Protein AF-A0A1H4LAX6-F1 (afdb_monomer)

Nearest PDB structures (foldseek):
  6tyi-assembly1_D  TM=5.217E-01  e=2.414E-02  Escherichia coli K-12
  8odt-assembly1_E  TM=4.746E-01  e=1.005E-01  Escherichia coli K-12
  5sv0-assembly2_J  TM=5.323E-01  e=2.696E-01  Escherichia coli DH1
  8zgt-assembly1_B  TM=4.450E-01  e=1.252E+00  Rattus norvegicus
  8fih-assembly1_C  TM=5.446E-01  e=6.855E+00  synthetic construct

Radius of gyration: 22.43 Å; Cα contacts (8 Å, |Δi|>4): 101; chains: 1; bounding box: 45×25×80 Å

pLDDT: mean 77.3, std 16.9, range [36.03, 94.62]

Foldseek 3Di:
DPVVVVVVVVVVPPDPPPDDDDDDPDLQVLLPPVLSVVLVVLLVVLVVLLVVCVVPVDPVSLVVLLVSLVVLLVSLVVQLVVLVVVVVVVVVPDPDDDPVSVVSSNVSSNSSNVSSNVSSVSSVVSSVVSVVVVDPD

Sequence (137 aa):
MIQLKLEEAVAAGYEVVEMEGEPCTDIFCQGGYLFMVPLLIMLLLVVFLFIRGIKANTEKNSRLLKSVGLFSLVFGVLGFIIGMLGALEAISIADSISQQVLTGGLRIALIAPTFGLIILVIARLFDIVLLWMRGEK

Structure (mmCIF, N/CA/C/O backbone):
data_AF-A0A1H4LAX6-F1
#
_entry.id   AF-A0A1H4LAX6-F1
#
loop_
_atom_site.group_PDB
_atom_site.id
_atom_site.type_symbol
_atom_site.label_atom_id
_atom_site.label_alt_id
_atom_site.label_comp_id
_atom_site.label_asym_id
_atom_site.label_entity_id
_atom_site.label_seq_id
_atom_site.pdbx_PDB_ins_code
_atom_site.Cartn_x
_atom_site.Cartn_y
_atom_site.Cartn_z
_atom_site.occupancy
_atom_site.B_iso_or_equiv
_atom_site.auth_seq_id
_atom_site.auth_comp_id
_atom_site.auth_asym_id
_atom_site.auth_atom_id
_atom_site.pdbx_PDB_model_num
ATOM 1 N N . MET A 1 1 ? 1.523 4.075 -55.572 1.00 51.19 1 MET A N 1
ATOM 2 C CA . MET A 1 1 ? 2.227 5.015 -54.669 1.00 51.19 1 MET A CA 1
ATOM 3 C C . MET A 1 1 ? 1.700 4.995 -53.221 1.00 51.19 1 MET A C 1
ATOM 5 O O . MET A 1 1 ? 2.076 5.8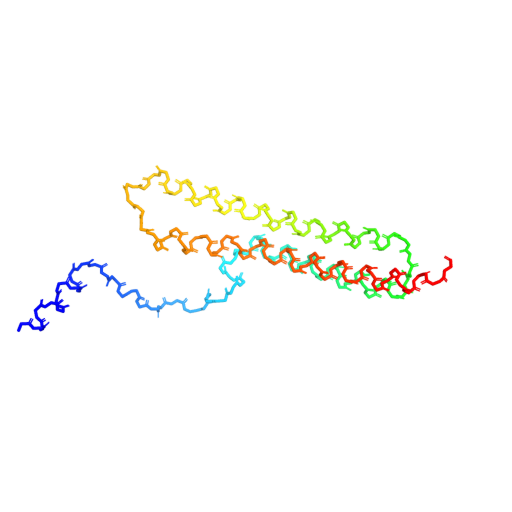59 -52.450 1.00 51.19 1 MET A O 1
ATOM 9 N N . ILE A 1 2 ? 0.858 4.026 -52.820 1.00 49.88 2 ILE A N 1
ATOM 10 C CA . ILE A 1 2 ? 0.411 3.869 -51.416 1.00 49.88 2 ILE A CA 1
ATOM 11 C C . ILE A 1 2 ? 0.926 2.542 -50.829 1.00 49.88 2 ILE A C 1
ATOM 13 O O . ILE A 1 2 ? 1.392 2.521 -49.701 1.00 49.88 2 ILE A O 1
ATOM 17 N N . GLN A 1 3 ? 0.991 1.477 -51.637 1.00 43.41 3 GLN A N 1
ATOM 18 C CA . GLN A 1 3 ? 1.516 0.172 -51.206 1.00 43.41 3 GLN A CA 1
ATOM 19 C C . GLN A 1 3 ? 3.028 0.149 -50.913 1.00 43.41 3 GLN A C 1
ATOM 21 O O . GLN A 1 3 ? 3.480 -0.669 -50.130 1.00 43.41 3 GLN A O 1
ATOM 26 N N . LEU A 1 4 ? 3.803 1.088 -51.470 1.00 50.59 4 LEU A N 1
ATOM 27 C CA . LEU A 1 4 ? 5.253 1.185 -51.232 1.00 50.59 4 LEU A CA 1
ATOM 28 C C . LEU A 1 4 ? 5.604 1.810 -49.869 1.00 50.59 4 LEU A C 1
ATOM 30 O O . LEU A 1 4 ? 6.678 1.558 -49.345 1.00 50.59 4 LEU A O 1
ATOM 34 N N . LYS A 1 5 ? 4.683 2.578 -49.266 1.00 56.69 5 LYS A N 1
ATOM 35 C CA . LYS A 1 5 ? 4.838 3.091 -47.893 1.00 56.69 5 LYS A CA 1
ATOM 36 C C . LYS A 1 5 ? 4.524 2.041 -46.825 1.00 56.69 5 LYS A C 1
ATOM 38 O O . LYS A 1 5 ? 4.841 2.259 -45.660 1.00 56.69 5 LYS A O 1
ATOM 43 N N . LEU A 1 6 ? 3.875 0.940 -47.211 1.00 52.91 6 LEU A N 1
ATOM 44 C CA . LEU A 1 6 ? 3.471 -0.118 -46.292 1.00 52.91 6 LEU A CA 1
ATOM 45 C C . LEU A 1 6 ? 4.642 -1.067 -45.978 1.00 52.91 6 LEU A C 1
ATOM 47 O O . LEU A 1 6 ? 4.761 -1.513 -44.845 1.00 52.91 6 LEU A O 1
ATOM 51 N N . GLU A 1 7 ? 5.548 -1.296 -46.937 1.00 56.16 7 GLU A N 1
ATOM 52 C CA . GLU A 1 7 ? 6.768 -2.103 -46.743 1.00 56.16 7 GLU A CA 1
ATOM 53 C C . GLU A 1 7 ? 7.839 -1.397 -45.887 1.00 56.16 7 GLU A C 1
ATOM 55 O O . GLU A 1 7 ? 8.490 -2.050 -45.074 1.00 56.16 7 GLU A O 1
ATOM 60 N N . GLU A 1 8 ? 7.983 -0.065 -45.968 1.00 57.06 8 GLU A N 1
ATOM 61 C CA . GLU A 1 8 ? 8.923 0.685 -45.107 1.00 57.06 8 GLU A CA 1
ATOM 62 C C . GLU A 1 8 ? 8.514 0.682 -43.624 1.00 57.06 8 GLU A C 1
ATOM 64 O O . GLU A 1 8 ? 9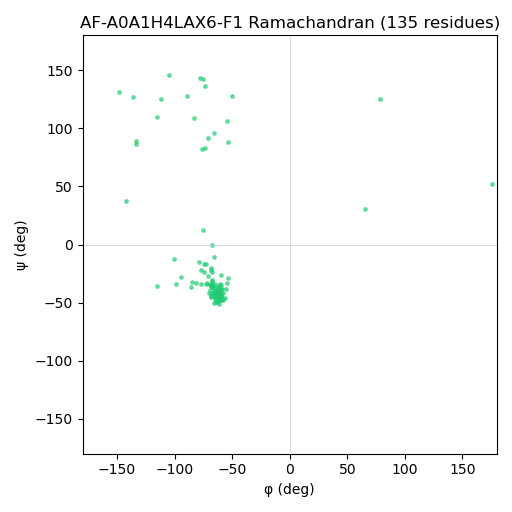.377 0.697 -42.748 1.00 57.06 8 GLU A O 1
ATOM 69 N N . ALA A 1 9 ? 7.212 0.616 -43.321 1.00 47.12 9 ALA A N 1
ATOM 70 C CA . ALA A 1 9 ? 6.730 0.519 -41.942 1.00 47.12 9 ALA A CA 1
ATOM 71 C C . ALA A 1 9 ? 7.033 -0.853 -41.310 1.00 47.12 9 ALA A C 1
ATOM 73 O O . ALA A 1 9 ? 7.204 -0.944 -40.096 1.00 47.12 9 ALA A O 1
ATOM 74 N N . VAL A 1 10 ? 7.136 -1.901 -42.134 1.00 52.78 10 VAL A N 1
ATOM 75 C CA . VAL A 1 10 ? 7.468 -3.267 -41.702 1.00 52.78 10 VAL A CA 1
ATOM 76 C C . VAL A 1 10 ? 8.988 -3.459 -41.597 1.00 52.78 10 VAL A C 1
ATOM 78 O O . VAL A 1 10 ? 9.458 -4.141 -40.692 1.00 52.78 10 VAL A O 1
ATOM 81 N N . ALA A 1 11 ? 9.779 -2.789 -42.444 1.00 50.12 11 ALA A N 1
ATOM 82 C CA . ALA A 1 11 ? 11.245 -2.804 -42.375 1.00 50.12 11 ALA A CA 1
ATOM 83 C C . ALA A 1 11 ? 11.830 -1.960 -41.221 1.00 50.12 11 ALA A C 1
ATOM 85 O O . ALA A 1 11 ? 12.982 -2.160 -40.840 1.00 50.12 11 ALA A O 1
ATOM 86 N N . ALA A 1 12 ? 11.045 -1.050 -40.632 1.00 49.19 12 ALA A N 1
ATOM 87 C CA . ALA A 1 12 ? 11.444 -0.210 -39.497 1.00 49.19 12 ALA A CA 1
ATOM 88 C C . ALA A 1 12 ? 11.481 -0.946 -38.140 1.00 49.19 12 ALA A C 1
ATOM 90 O O . ALA A 1 12 ? 11.563 -0.299 -37.097 1.00 49.19 12 ALA A O 1
ATOM 91 N N . GLY A 1 13 ? 11.413 -2.282 -38.134 1.00 42.91 13 GLY A N 1
ATOM 92 C CA . GLY A 1 13 ? 11.557 -3.068 -36.910 1.00 42.91 13 GLY A CA 1
ATOM 93 C C . GLY A 1 13 ? 10.434 -2.829 -35.902 1.00 42.91 13 GLY A C 1
ATOM 94 O O . GLY A 1 13 ? 10.664 -2.936 -34.699 1.00 42.91 13 GLY A O 1
ATOM 95 N N . TYR A 1 14 ? 9.217 -2.512 -36.363 1.00 42.44 14 TYR A N 1
ATOM 96 C CA . TYR A 1 14 ? 8.046 -2.712 -35.514 1.00 42.44 14 TYR A CA 1
ATOM 97 C C . TYR A 1 14 ? 7.784 -4.214 -35.453 1.00 42.44 14 TYR A C 1
ATOM 99 O O . TYR A 1 14 ? 6.998 -4.760 -36.227 1.00 42.44 14 TYR A O 1
ATOM 107 N N . GLU A 1 15 ? 8.512 -4.890 -34.564 1.00 37.34 15 GLU A N 1
ATOM 108 C CA . GLU A 1 15 ? 8.155 -6.229 -34.128 1.00 37.34 15 GLU A CA 1
ATOM 109 C C . GLU A 1 15 ? 6.713 -6.179 -33.620 1.00 37.34 15 GLU A C 1
ATOM 111 O O . GLU A 1 15 ? 6.399 -5.668 -32.543 1.00 37.34 15 GLU A O 1
ATOM 116 N N . VAL A 1 16 ? 5.826 -6.732 -34.443 1.00 37.25 16 VAL A N 1
ATOM 117 C CA . VAL A 1 16 ? 4.682 -7.497 -33.974 1.00 37.25 16 VAL A CA 1
ATOM 118 C C . VAL A 1 16 ? 5.224 -8.581 -33.050 1.00 37.25 16 VAL A C 1
ATOM 120 O O . VAL A 1 16 ? 5.552 -9.684 -33.476 1.00 37.25 16 VAL A O 1
ATOM 123 N N . VAL A 1 17 ? 5.361 -8.246 -31.769 1.00 39.00 17 VAL A N 1
ATOM 124 C CA . VAL A 1 17 ? 5.473 -9.264 -30.732 1.00 39.00 17 VAL A CA 1
ATOM 125 C C . VAL A 1 17 ? 4.090 -9.886 -30.633 1.00 39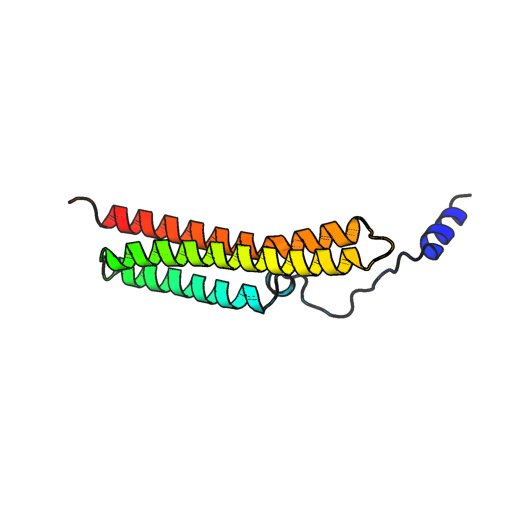.00 17 VAL A C 1
ATOM 127 O O . VAL A 1 17 ? 3.190 -9.371 -29.967 1.00 39.00 17 VAL A O 1
ATOM 130 N N . GLU A 1 18 ? 3.913 -10.952 -31.407 1.00 36.03 18 GLU A N 1
ATOM 131 C CA . GLU A 1 18 ? 2.845 -11.909 -31.208 1.00 36.03 18 GLU A CA 1
ATOM 132 C C . GLU A 1 18 ? 2.851 -12.341 -29.742 1.00 36.03 18 GLU A C 1
ATOM 134 O O . GLU A 1 18 ? 3.869 -12.701 -29.148 1.00 36.03 18 GLU A O 1
ATOM 139 N N . MET A 1 19 ? 1.664 -12.218 -29.167 1.00 45.91 19 MET A N 1
ATOM 140 C CA . MET A 1 19 ? 1.301 -12.663 -27.842 1.00 45.91 19 MET A CA 1
ATOM 141 C C . MET A 1 19 ? 1.374 -14.193 -27.822 1.00 45.91 19 MET A C 1
ATOM 143 O O . MET A 1 19 ? 0.421 -14.857 -28.215 1.00 45.91 19 MET A O 1
ATOM 147 N N . GLU A 1 20 ? 2.487 -14.763 -27.365 1.00 38.25 20 GLU A N 1
ATOM 148 C CA . GLU A 1 20 ? 2.513 -16.152 -26.900 1.00 38.25 20 GLU A CA 1
ATOM 149 C C . GLU A 1 20 ? 3.256 -16.264 -25.568 1.00 38.25 20 GLU A C 1
ATOM 151 O O . GLU A 1 20 ? 4.466 -16.466 -25.474 1.00 38.25 20 GLU A O 1
ATOM 156 N N . GLY A 1 21 ? 2.465 -16.105 -24.511 1.00 39.09 21 GLY A N 1
ATOM 157 C CA . GLY A 1 21 ? 2.830 -16.385 -23.131 1.00 39.09 21 GLY A CA 1
ATOM 158 C C . GLY A 1 21 ? 1.704 -15.972 -22.188 1.00 39.09 21 GLY A C 1
ATOM 159 O O . GLY A 1 21 ? 1.923 -15.167 -21.292 1.00 39.09 21 GLY A O 1
ATOM 160 N N . GLU A 1 22 ? 0.468 -16.416 -22.408 1.00 49.34 22 GLU A N 1
ATOM 161 C CA . GLU A 1 22 ? -0.655 -15.948 -21.578 1.00 49.34 22 GLU A CA 1
ATOM 162 C C . GLU A 1 22 ? -0.672 -16.660 -20.200 1.00 49.34 22 GLU A C 1
ATOM 164 O O . GLU A 1 22 ? -0.429 -17.871 -20.178 1.00 49.34 22 GLU A O 1
ATOM 169 N N . PRO A 1 23 ? -1.026 -16.014 -19.054 1.00 50.34 23 PRO A N 1
ATOM 170 C CA . PRO A 1 23 ? -1.571 -14.658 -18.890 1.00 50.34 23 PRO A CA 1
ATOM 171 C C . PRO A 1 23 ? -0.929 -13.850 -17.733 1.00 50.34 23 PRO A C 1
ATOM 173 O O . PRO A 1 23 ? -0.970 -14.255 -16.575 1.00 50.34 23 PRO A O 1
ATOM 176 N N . CYS A 1 24 ? -0.428 -12.640 -17.994 1.00 51.59 24 CYS A N 1
ATOM 177 C CA . CYS A 1 24 ? -0.206 -11.632 -16.941 1.00 51.59 24 CYS A CA 1
ATOM 178 C C . CYS A 1 24 ? -0.538 -10.209 -17.431 1.00 51.59 24 CYS A C 1
ATOM 180 O O . CYS A 1 24 ? 0.098 -9.219 -17.065 1.00 51.59 24 CYS A O 1
ATOM 182 N N . THR A 1 25 ? -1.589 -10.081 -18.244 1.00 45.88 25 THR A N 1
ATOM 183 C CA . THR A 1 25 ? -2.273 -8.798 -18.489 1.00 45.88 25 THR A CA 1
ATOM 184 C C . THR A 1 25 ? -2.964 -8.258 -17.232 1.00 45.88 25 THR A C 1
ATOM 186 O O . THR A 1 25 ? -3.386 -7.102 -17.207 1.00 45.88 25 THR A O 1
ATOM 189 N N . ASP A 1 26 ? -3.055 -9.069 -16.177 1.00 62.84 26 ASP A N 1
ATOM 190 C CA . ASP A 1 26 ? -3.597 -8.670 -14.890 1.00 62.84 26 ASP A CA 1
ATOM 191 C C . ASP A 1 26 ? -2.642 -7.764 -14.107 1.00 62.84 26 ASP A C 1
ATOM 193 O O . ASP A 1 26 ? -1.443 -8.021 -13.950 1.00 62.84 26 ASP A O 1
ATOM 197 N N . ILE A 1 27 ? -3.227 -6.715 -13.527 1.00 62.47 27 ILE A N 1
ATOM 198 C CA . ILE A 1 27 ? -2.548 -5.692 -12.719 1.00 62.47 27 ILE A CA 1
ATOM 199 C C . ILE A 1 27 ? -1.715 -6.302 -11.575 1.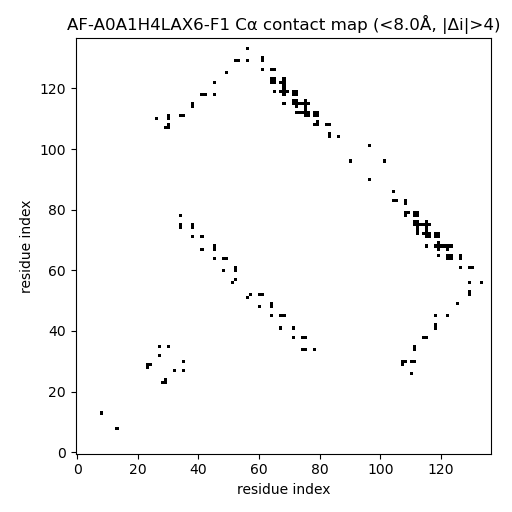00 62.47 27 ILE A C 1
ATOM 201 O O . ILE A 1 27 ? -0.692 -5.747 -11.177 1.00 62.47 27 ILE A O 1
ATOM 205 N N . PHE A 1 28 ? -2.133 -7.466 -11.070 1.00 63.75 28 PHE A N 1
ATOM 206 C CA . PHE A 1 28 ? -1.505 -8.171 -9.952 1.00 63.75 28 PHE A CA 1
ATOM 207 C C . PHE A 1 28 ? -0.161 -8.798 -10.308 1.00 63.75 28 PHE A C 1
ATOM 209 O O . PHE A 1 28 ? 0.733 -8.852 -9.467 1.00 63.75 28 PHE A O 1
ATOM 216 N N . CYS A 1 29 ? -0.008 -9.254 -11.546 1.00 68.94 29 CYS A N 1
ATOM 217 C CA . CYS A 1 29 ? 1.218 -9.893 -11.989 1.00 68.94 29 CYS A CA 1
ATOM 218 C C . CYS A 1 29 ? 2.237 -8.850 -12.471 1.00 68.94 29 CYS A C 1
ATOM 220 O O . CYS A 1 29 ? 3.421 -8.945 -12.152 1.00 68.94 29 CYS A O 1
ATOM 222 N N . GLN A 1 30 ? 1.759 -7.782 -13.124 1.00 69.12 30 GLN A N 1
ATOM 223 C CA . GLN A 1 30 ? 2.594 -6.642 -13.521 1.00 69.12 30 GLN A CA 1
ATOM 224 C C . GLN A 1 30 ? 3.176 -5.893 -12.317 1.00 69.12 30 GLN A C 1
ATOM 226 O O . GLN A 1 30 ? 4.346 -5.533 -12.335 1.00 69.12 30 GLN A O 1
ATOM 231 N N . GLY A 1 31 ? 2.400 -5.702 -11.243 1.00 68.19 31 GLY A N 1
ATOM 232 C CA . GLY A 1 31 ? 2.846 -4.990 -10.035 1.00 68.19 31 GLY A CA 1
ATOM 233 C C . GLY A 1 31 ? 3.935 -5.692 -9.207 1.00 68.19 31 GLY A C 1
ATOM 234 O O . GLY A 1 31 ? 4.361 -5.148 -8.188 1.00 68.19 31 GLY A O 1
ATOM 235 N N . GLY A 1 32 ? 4.383 -6.882 -9.618 1.00 79.12 32 GLY A N 1
ATOM 236 C CA . GLY A 1 32 ? 5.432 -7.649 -8.954 1.00 79.12 32 GLY A CA 1
ATOM 237 C C . GLY A 1 32 ? 4.942 -8.393 -7.708 1.00 79.12 32 GLY A C 1
ATOM 238 O O . GLY A 1 32 ? 4.440 -7.808 -6.745 1.00 79.12 32 GLY A O 1
ATOM 239 N N . TYR A 1 33 ? 5.165 -9.709 -7.688 1.00 79.44 33 TYR A N 1
ATOM 240 C CA . TYR A 1 33 ? 4.760 -10.598 -6.591 1.00 79.44 33 TYR A CA 1
ATOM 241 C C . TYR A 1 33 ? 5.305 -10.154 -5.221 1.00 79.44 33 TYR A C 1
ATOM 243 O O . TYR A 1 33 ? 4.594 -10.214 -4.218 1.00 79.44 33 TYR A O 1
ATOM 251 N N . LEU A 1 34 ? 6.546 -9.649 -5.184 1.00 81.12 34 LEU A N 1
ATOM 252 C CA . LEU A 1 34 ? 7.221 -9.237 -3.949 1.00 81.12 34 LEU A CA 1
ATOM 253 C C . LEU A 1 34 ? 6.497 -8.116 -3.193 1.00 81.12 34 LEU A C 1
ATOM 255 O O . LEU A 1 34 ? 6.519 -8.121 -1.965 1.00 81.12 34 LEU A O 1
ATOM 259 N N . PHE A 1 35 ? 5.848 -7.178 -3.891 1.00 84.31 35 PHE A N 1
ATOM 260 C CA . PHE A 1 35 ? 5.136 -6.064 -3.254 1.00 84.31 35 PHE A CA 1
ATOM 261 C C . PHE A 1 35 ? 3.631 -6.320 -3.148 1.00 84.31 35 PHE A C 1
ATOM 263 O O . PHE A 1 35 ? 3.014 -5.945 -2.150 1.00 84.31 35 PHE A O 1
ATOM 270 N N . MET A 1 36 ? 3.046 -7.014 -4.126 1.00 84.12 36 MET A N 1
ATOM 271 C CA . MET A 1 36 ? 1.620 -7.348 -4.139 1.00 84.12 36 MET A CA 1
ATOM 272 C C . MET A 1 36 ? 1.215 -8.292 -3.002 1.00 84.12 36 MET A C 1
ATOM 274 O O . MET A 1 36 ? 0.214 -8.047 -2.328 1.00 84.12 36 MET A O 1
ATOM 278 N N . VAL A 1 37 ? 1.993 -9.344 -2.734 1.00 87.88 37 VAL A N 1
ATOM 279 C CA . VAL A 1 37 ? 1.630 -10.349 -1.720 1.00 87.88 37 VAL A CA 1
ATOM 280 C C . VAL A 1 37 ? 1.598 -9.779 -0.299 1.00 87.88 37 VAL A C 1
ATOM 282 O O . VAL A 1 37 ? 0.591 -9.978 0.386 1.00 87.88 37 VAL A O 1
ATOM 285 N N . PRO A 1 38 ? 2.613 -9.026 0.170 1.00 88.19 38 PRO A N 1
ATOM 286 C CA . PRO A 1 38 ? 2.555 -8.413 1.494 1.00 88.19 38 PRO A CA 1
ATOM 287 C C . PRO A 1 38 ? 1.408 -7.410 1.638 1.00 88.19 38 PRO A C 1
ATOM 289 O O . PRO A 1 38 ? 0.786 -7.350 2.699 1.00 88.19 38 PRO A O 1
ATOM 292 N N . LEU A 1 39 ? 1.086 -6.648 0.584 1.00 87.56 39 LEU A N 1
ATOM 293 C CA . LEU A 1 39 ? -0.055 -5.729 0.606 1.00 87.56 39 LEU A CA 1
ATOM 294 C C . LEU A 1 39 ? -1.383 -6.485 0.732 1.00 87.56 39 LEU A C 1
ATOM 296 O O . LEU A 1 39 ? -2.258 -6.062 1.485 1.00 87.56 39 LEU A O 1
ATOM 300 N N . LEU A 1 40 ? -1.524 -7.630 0.066 1.00 88.38 40 LEU A N 1
ATOM 301 C CA . LEU A 1 40 ? -2.717 -8.471 0.160 1.00 88.38 40 LEU A CA 1
ATOM 302 C C . LEU A 1 40 ? -2.860 -9.107 1.555 1.00 88.38 40 LEU A C 1
ATOM 304 O O . LEU A 1 40 ? -3.960 -9.156 2.108 1.00 88.38 40 LEU A O 1
ATOM 308 N N . ILE A 1 41 ? -1.746 -9.496 2.182 1.00 90.19 41 ILE A N 1
ATOM 309 C CA . ILE A 1 41 ? -1.717 -9.932 3.588 1.00 90.19 41 ILE A CA 1
ATOM 310 C C . ILE A 1 41 ? -2.128 -8.785 4.524 1.00 90.19 41 ILE A C 1
ATOM 312 O O . ILE A 1 41 ? -2.934 -8.993 5.432 1.00 90.19 41 ILE A O 1
ATOM 316 N N . MET A 1 42 ? -1.627 -7.565 4.299 1.00 86.44 42 MET A N 1
ATOM 317 C CA . MET A 1 42 ? -2.026 -6.386 5.081 1.00 86.44 42 MET A CA 1
ATOM 318 C C . MET A 1 42 ? -3.509 -6.056 4.905 1.00 86.44 42 MET A C 1
ATOM 320 O O . MET A 1 42 ? -4.172 -5.722 5.886 1.00 86.44 42 MET A O 1
ATOM 324 N N . LEU A 1 43 ? -4.056 -6.211 3.698 1.00 88.06 43 LEU A N 1
ATOM 325 C CA . LEU A 1 43 ? -5.488 -6.061 3.442 1.00 88.06 43 LEU A CA 1
ATOM 326 C C . LEU A 1 43 ? -6.307 -7.080 4.251 1.00 88.06 43 LEU A C 1
ATOM 328 O O . LEU A 1 43 ? -7.257 -6.692 4.933 1.00 88.06 43 LEU A O 1
ATOM 332 N N . LEU A 1 44 ? -5.922 -8.361 4.245 1.00 89.81 44 LEU A N 1
ATOM 333 C CA . LEU A 1 44 ? -6.575 -9.379 5.079 1.00 89.81 44 LEU A CA 1
ATOM 334 C C . LEU A 1 44 ? -6.476 -9.043 6.571 1.00 89.81 44 LEU A C 1
ATOM 336 O O . LEU A 1 44 ? -7.448 -9.221 7.305 1.00 89.81 44 LEU A O 1
ATOM 340 N N . LEU A 1 45 ? -5.338 -8.507 7.018 1.00 89.69 45 LEU A N 1
ATOM 341 C CA . LEU A 1 45 ? -5.144 -8.074 8.400 1.00 89.69 45 LEU A CA 1
ATOM 342 C C . LEU A 1 45 ? -6.087 -6.919 8.760 1.00 89.69 45 LEU A C 1
ATOM 344 O O . LEU A 1 45 ? -6.710 -6.964 9.818 1.00 89.69 45 LEU A O 1
ATOM 348 N N . VAL A 1 46 ? -6.253 -5.927 7.880 1.00 87.12 46 VAL A N 1
ATOM 349 C CA . VAL A 1 46 ? -7.211 -4.816 8.042 1.00 87.12 46 VAL A CA 1
ATOM 350 C C . VAL A 1 46 ? -8.644 -5.340 8.164 1.00 87.12 46 VAL A C 1
ATOM 352 O O . VAL A 1 46 ? -9.361 -4.939 9.083 1.00 87.12 46 VAL A O 1
ATOM 355 N N . VAL A 1 47 ? -9.052 -6.276 7.303 1.00 88.50 47 VAL A N 1
ATOM 356 C CA . VAL A 1 47 ? -10.391 -6.894 7.349 1.00 88.50 47 VAL A CA 1
ATOM 357 C C . VAL A 1 47 ? -10.588 -7.704 8.633 1.00 88.50 47 VAL A C 1
ATOM 359 O O . VAL A 1 47 ? -11.607 -7.565 9.310 1.00 88.50 47 VAL A O 1
ATOM 362 N N . PHE A 1 48 ? -9.600 -8.508 9.027 1.00 89.06 48 PHE A N 1
ATOM 363 C CA . PHE A 1 48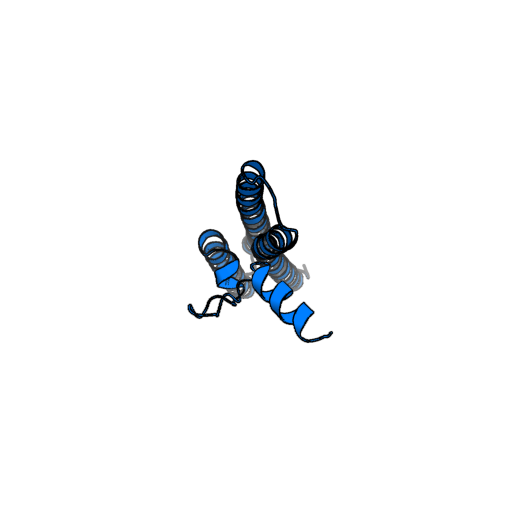 ? -9.638 -9.269 10.277 1.00 89.06 48 PHE A CA 1
ATOM 364 C C . PHE A 1 48 ? -9.759 -8.350 11.499 1.00 89.06 48 PHE A C 1
ATOM 366 O O . PHE A 1 48 ? -10.567 -8.593 12.403 1.00 89.06 48 PHE A O 1
ATOM 373 N N . LEU A 1 49 ? -8.983 -7.265 11.521 1.00 85.31 49 LEU A N 1
ATOM 374 C CA . LEU A 1 49 ? -8.998 -6.292 12.605 1.00 85.31 49 LEU A CA 1
ATOM 375 C C . LEU A 1 49 ? -10.319 -5.516 12.652 1.00 85.31 49 LEU A C 1
ATOM 377 O O . LEU A 1 49 ? -10.772 -5.183 13.745 1.00 85.31 49 LEU A O 1
ATOM 381 N N . PHE A 1 50 ? -10.965 -5.292 11.505 1.00 83.38 50 PHE A N 1
ATOM 382 C CA . PHE A 1 50 ? -12.302 -4.707 11.420 1.00 83.38 50 PHE A CA 1
ATOM 383 C C . PHE A 1 50 ? -13.372 -5.623 12.029 1.00 83.38 50 PHE A C 1
ATOM 385 O O . PHE A 1 50 ? -14.099 -5.192 12.924 1.00 83.38 50 PHE A O 1
ATOM 392 N N . ILE A 1 51 ? -13.410 -6.908 11.650 1.00 86.06 51 ILE A N 1
ATOM 393 C CA . ILE A 1 51 ? -14.346 -7.899 12.225 1.00 86.06 51 ILE A CA 1
ATOM 394 C C . ILE A 1 51 ? -14.162 -7.990 13.745 1.00 86.06 51 ILE A C 1
ATOM 396 O O . ILE A 1 51 ? -15.119 -7.929 14.522 1.00 86.06 51 ILE A O 1
ATOM 400 N N . ARG A 1 52 ? -12.906 -8.098 14.190 1.00 83.88 52 ARG A N 1
ATOM 401 C CA . ARG A 1 52 ? -12.563 -8.126 15.615 1.00 83.88 52 ARG A CA 1
ATOM 402 C C . ARG A 1 52 ? -12.901 -6.804 16.308 1.00 83.88 52 ARG A C 1
ATOM 404 O O . ARG A 1 52 ? -13.279 -6.819 17.475 1.00 83.88 52 ARG A O 1
ATOM 411 N N . GLY A 1 53 ? -12.779 -5.684 15.605 1.00 80.50 53 GLY A N 1
ATOM 412 C CA . GLY A 1 53 ? -13.111 -4.350 16.083 1.00 80.50 53 GLY A CA 1
ATOM 413 C C . GLY A 1 53 ? -14.599 -4.174 16.380 1.00 80.50 53 GLY A C 1
ATOM 414 O O . GLY A 1 53 ? -14.935 -3.609 17.418 1.00 80.50 53 GLY A O 1
ATOM 415 N N . ILE A 1 54 ? -15.477 -4.724 15.537 1.00 80.06 54 ILE A N 1
ATOM 416 C CA . ILE A 1 54 ? -16.930 -4.719 15.771 1.00 80.06 54 ILE A CA 1
ATOM 417 C C . ILE A 1 54 ? -17.281 -5.519 17.035 1.00 80.06 54 ILE A C 1
ATOM 419 O O . ILE A 1 54 ? -18.085 -5.069 17.846 1.00 80.06 54 ILE A O 1
ATOM 423 N N . LYS A 1 55 ? -16.658 -6.690 17.238 1.00 76.62 55 LYS A N 1
ATOM 424 C CA . LYS A 1 55 ? -16.934 -7.556 18.402 1.00 76.62 55 LYS A CA 1
ATOM 425 C C . LYS A 1 55 ? -16.286 -7.060 19.701 1.00 76.62 55 LYS A C 1
ATOM 427 O O . LYS A 1 55 ? -16.831 -7.266 20.780 1.00 76.62 55 LYS A O 1
ATOM 432 N N . ALA A 1 56 ? -15.110 -6.445 19.609 1.00 69.44 56 ALA A N 1
ATOM 433 C CA . ALA A 1 56 ? -14.336 -5.938 20.735 1.00 69.44 56 ALA A CA 1
ATOM 434 C C . ALA A 1 56 ? -13.853 -4.514 20.422 1.00 69.44 56 ALA A C 1
ATOM 436 O O . ALA A 1 56 ? -12.736 -4.307 19.927 1.00 69.44 56 ALA A O 1
ATOM 437 N N . ASN A 1 57 ? -14.705 -3.528 20.719 1.00 65.56 57 ASN A N 1
ATOM 438 C CA . ASN A 1 57 ? -14.435 -2.117 20.449 1.00 65.56 57 ASN A CA 1
ATOM 439 C C . ASN A 1 57 ? -13.444 -1.540 21.475 1.00 65.56 57 ASN A C 1
ATOM 441 O O . ASN A 1 57 ? -13.818 -0.932 22.475 1.00 65.56 57 ASN A O 1
ATOM 445 N N . THR A 1 58 ? -12.154 -1.778 21.240 1.00 73.44 58 THR A N 1
ATOM 446 C CA . THR A 1 58 ? -11.061 -1.249 22.066 1.00 73.44 58 THR A CA 1
ATOM 447 C C . THR A 1 58 ? -10.358 -0.099 21.347 1.00 73.44 58 THR A C 1
ATOM 449 O O . THR A 1 58 ? -10.164 -0.142 20.129 1.00 73.44 58 THR A O 1
ATOM 452 N N . GLU A 1 59 ? -9.888 0.907 22.093 1.00 75.00 59 GLU A N 1
ATOM 453 C CA . GLU A 1 59 ? -9.024 1.965 21.539 1.00 75.00 59 GLU A CA 1
ATOM 454 C C . GLU A 1 59 ? -7.788 1.415 20.834 1.00 75.00 59 GLU A C 1
ATOM 456 O O . GLU A 1 59 ? -7.335 1.964 19.828 1.00 75.00 59 GLU A O 1
ATOM 461 N N . LYS A 1 60 ? -7.273 0.293 21.337 1.00 77.12 60 LYS A N 1
ATOM 462 C CA . LYS A 1 60 ? -6.098 -0.370 20.792 1.00 77.12 60 LYS A CA 1
ATOM 463 C C . LYS A 1 60 ? -6.338 -0.833 19.351 1.00 77.12 60 LYS A C 1
ATOM 465 O O . LYS A 1 60 ? -5.494 -0.572 18.503 1.00 77.12 60 LYS A O 1
ATOM 470 N N . ASN A 1 61 ? -7.491 -1.435 19.047 1.00 78.56 61 ASN A N 1
ATOM 471 C CA . ASN A 1 61 ? -7.796 -1.925 17.694 1.00 78.56 61 ASN A CA 1
ATOM 472 C C . ASN A 1 61 ? -7.890 -0.778 16.666 1.00 78.56 61 ASN A C 1
ATOM 474 O O . ASN A 1 61 ? -7.326 -0.897 15.584 1.00 78.56 61 ASN A O 1
ATOM 478 N N . SER A 1 62 ? -8.518 0.349 17.024 1.00 81.25 62 SER A N 1
ATOM 479 C CA . SER A 1 62 ? -8.598 1.557 16.176 1.00 81.25 62 SER A CA 1
ATOM 480 C C . SER A 1 62 ? -7.210 2.153 15.894 1.00 81.25 62 SER A C 1
ATOM 482 O O . SER A 1 62 ? -6.858 2.422 14.744 1.00 81.25 62 SER A O 1
ATOM 484 N N . ARG A 1 63 ? -6.356 2.269 16.922 1.00 84.94 63 ARG A N 1
ATOM 485 C CA . ARG A 1 63 ? -4.967 2.727 16.738 1.00 84.94 63 ARG A CA 1
ATOM 486 C C . ARG A 1 63 ? -4.175 1.787 15.826 1.00 84.94 63 ARG A C 1
ATOM 488 O O . ARG A 1 63 ? -3.498 2.267 14.922 1.00 84.94 63 ARG A O 1
ATOM 495 N N . LEU A 1 64 ? -4.299 0.470 16.019 1.00 85.44 64 LEU A N 1
ATOM 496 C CA . LEU A 1 64 ? -3.641 -0.514 15.155 1.00 85.44 64 LEU A CA 1
ATOM 497 C C . LEU A 1 64 ? -4.124 -0.408 13.704 1.00 85.44 64 LEU A C 1
ATOM 499 O O . LEU A 1 64 ? -3.299 -0.476 12.802 1.00 85.44 64 LEU A O 1
ATOM 503 N N . LEU A 1 65 ? -5.419 -0.191 13.468 1.00 87.38 65 LEU A N 1
ATOM 504 C CA . LEU A 1 65 ? -5.972 -0.068 12.118 1.00 87.38 65 LEU A CA 1
ATOM 505 C C . LEU A 1 65 ? -5.379 1.131 11.363 1.00 87.38 65 LEU A C 1
ATOM 507 O O . LEU A 1 65 ? -4.962 0.994 10.212 1.00 87.38 65 LEU A O 1
ATOM 511 N N . LYS A 1 66 ? -5.251 2.284 12.037 1.00 87.00 66 LYS A N 1
ATOM 512 C CA . LYS A 1 66 ? -4.577 3.475 11.488 1.00 87.00 66 LYS A CA 1
ATOM 513 C C . LYS A 1 66 ? -3.114 3.203 11.155 1.00 87.00 66 LYS A C 1
ATOM 515 O O . LYS A 1 66 ? -2.654 3.602 10.085 1.00 87.00 66 LYS A O 1
ATOM 520 N N . SER A 1 67 ? -2.392 2.552 12.068 1.00 91.25 67 SER A N 1
ATOM 521 C CA . SER A 1 67 ? -0.974 2.231 11.889 1.00 91.25 67 SER A CA 1
ATOM 522 C C . SER A 1 67 ? -0.752 1.235 10.752 1.00 91.25 67 SER A C 1
ATOM 524 O O . SER A 1 67 ? 0.120 1.466 9.923 1.00 91.25 67 SER A O 1
ATOM 526 N N . VAL A 1 68 ? -1.561 0.176 10.665 1.00 90.19 68 VAL A N 1
ATOM 527 C CA . VAL A 1 68 ? -1.483 -0.835 9.596 1.00 90.19 68 VAL A CA 1
ATOM 528 C C . VAL A 1 68 ? -1.833 -0.226 8.239 1.00 90.19 68 VAL A C 1
ATOM 530 O O . VAL A 1 68 ? -1.117 -0.454 7.268 1.00 90.19 68 VAL A O 1
ATOM 533 N N . GLY A 1 69 ? -2.882 0.601 8.166 1.00 90.38 69 GLY A N 1
ATOM 534 C CA . GLY A 1 69 ? -3.233 1.306 6.932 1.00 90.38 69 GLY A CA 1
ATOM 535 C C . GLY A 1 69 ? -2.105 2.220 6.446 1.00 90.38 69 GLY A C 1
ATOM 536 O O . GLY A 1 69 ? -1.760 2.206 5.268 1.00 90.38 69 GLY A O 1
ATOM 537 N N . LEU A 1 70 ? -1.482 2.982 7.354 1.00 92.25 70 LEU A N 1
ATOM 538 C CA . LEU A 1 70 ? -0.345 3.841 7.003 1.00 92.25 70 LEU A CA 1
ATOM 539 C C . LEU A 1 70 ? 0.877 3.019 6.580 1.00 92.25 70 LEU A C 1
ATOM 541 O O . LEU A 1 70 ? 1.540 3.370 5.608 1.00 92.25 70 LEU A O 1
ATOM 545 N N . PHE A 1 71 ? 1.145 1.912 7.273 1.00 92.94 71 PHE A N 1
ATOM 546 C CA . PHE A 1 71 ? 2.224 0.996 6.922 1.00 92.94 71 PHE A CA 1
ATOM 547 C C . PHE A 1 71 ? 2.042 0.421 5.513 1.00 92.94 71 PHE A C 1
ATOM 549 O O . PHE A 1 71 ? 2.998 0.387 4.746 1.00 92.94 71 PHE A O 1
ATOM 556 N N . SER A 1 72 ? 0.816 0.043 5.136 1.00 92.06 72 SER A N 1
ATOM 557 C CA . SER A 1 72 ? 0.510 -0.447 3.788 1.00 92.06 72 SER A CA 1
ATOM 558 C C . SER A 1 72 ? 0.798 0.594 2.700 1.00 92.06 72 SER A C 1
ATOM 560 O O . SER A 1 72 ? 1.392 0.243 1.682 1.00 92.06 72 SER A O 1
ATOM 562 N N . LEU A 1 73 ? 0.456 1.869 2.921 1.00 94.19 73 LEU A N 1
ATOM 563 C CA . LEU A 1 73 ? 0.813 2.941 1.985 1.00 94.19 73 LEU A CA 1
ATOM 564 C C . LEU A 1 73 ? 2.333 3.103 1.875 1.00 94.19 73 LEU A C 1
ATOM 566 O O . LEU A 1 73 ? 2.860 3.135 0.766 1.00 94.19 73 LEU A O 1
ATOM 570 N N . VAL A 1 74 ? 3.036 3.193 3.008 1.00 94.62 74 VAL A N 1
ATOM 571 C CA . VAL A 1 74 ? 4.501 3.344 3.020 1.00 94.62 74 VAL A CA 1
ATOM 572 C C . VAL A 1 74 ? 5.158 2.174 2.292 1.00 94.62 74 VAL A C 1
ATOM 574 O O . VAL A 1 74 ? 6.049 2.389 1.478 1.00 94.62 74 VAL A O 1
ATOM 577 N N . PHE A 1 75 ? 4.673 0.951 2.502 1.00 91.94 75 PHE A N 1
ATOM 578 C CA . PHE A 1 75 ? 5.167 -0.232 1.806 1.00 91.94 75 PHE A CA 1
ATOM 579 C C . PHE A 1 75 ? 4.918 -0.181 0.289 1.00 91.94 75 PHE A C 1
ATOM 581 O O . PHE A 1 75 ? 5.810 -0.510 -0.491 1.00 91.94 75 PHE A O 1
ATOM 588 N N . GLY A 1 76 ? 3.752 0.302 -0.151 1.00 91.62 76 GLY A N 1
ATOM 589 C CA . GLY A 1 76 ? 3.471 0.531 -1.574 1.00 91.62 76 GLY A CA 1
ATOM 590 C C . GLY A 1 76 ? 4.383 1.593 -2.204 1.00 91.62 76 GLY A C 1
ATOM 591 O O . GLY A 1 76 ? 4.877 1.404 -3.315 1.00 91.62 76 GLY A O 1
ATOM 592 N N . VAL A 1 77 ? 4.671 2.680 -1.480 1.00 94.06 77 VAL A N 1
ATOM 593 C CA . VAL A 1 77 ? 5.615 3.727 -1.915 1.00 94.06 77 VAL A CA 1
ATOM 594 C C . VAL A 1 77 ? 7.052 3.199 -1.972 1.00 94.06 77 VAL A C 1
ATOM 596 O O . VAL A 1 77 ? 7.786 3.545 -2.893 1.00 94.06 77 VAL A O 1
ATOM 599 N N . LEU A 1 78 ? 7.455 2.321 -1.049 1.00 92.25 78 LEU A N 1
ATOM 600 C CA . LEU A 1 78 ? 8.755 1.647 -1.118 1.00 92.25 78 LEU A CA 1
ATOM 601 C C . LEU A 1 78 ? 8.878 0.792 -2.386 1.00 92.25 78 LEU A C 1
ATOM 603 O O . LEU A 1 78 ? 9.904 0.860 -3.060 1.00 92.25 78 LEU A O 1
ATOM 607 N N . GLY A 1 79 ? 7.827 0.049 -2.748 1.00 89.69 79 GLY A N 1
ATOM 608 C CA . GLY A 1 79 ? 7.787 -0.705 -4.004 1.00 89.69 79 GLY A CA 1
ATOM 609 C C . GLY A 1 79 ? 7.937 0.184 -5.238 1.00 89.69 79 GLY A C 1
ATOM 610 O O . GLY A 1 79 ? 8.714 -0.137 -6.135 1.00 89.69 79 GLY A O 1
ATOM 611 N N . PHE A 1 80 ? 7.276 1.345 -5.244 1.00 91.75 80 PHE A N 1
ATOM 612 C CA . PHE A 1 80 ? 7.450 2.350 -6.296 1.00 91.75 80 PHE A CA 1
ATOM 613 C C . PHE A 1 80 ? 8.891 2.857 -6.382 1.00 91.75 80 PHE A C 1
ATOM 615 O O . PHE A 1 80 ? 9.452 2.895 -7.471 1.00 91.75 80 PHE A O 1
ATOM 622 N N . ILE A 1 81 ? 9.506 3.217 -5.251 1.00 92.75 81 ILE A N 1
ATOM 623 C CA . ILE A 1 81 ? 10.886 3.719 -5.230 1.00 92.75 81 ILE A CA 1
ATOM 624 C C . ILE A 1 81 ? 11.846 2.652 -5.762 1.00 92.75 81 ILE A C 1
ATOM 626 O O . ILE A 1 81 ? 12.663 2.963 -6.620 1.00 92.75 81 ILE A O 1
ATOM 630 N N . ILE A 1 82 ? 11.725 1.396 -5.325 1.00 89.38 82 ILE A N 1
ATOM 631 C CA . ILE A 1 82 ? 12.590 0.302 -5.799 1.00 89.38 82 ILE A CA 1
ATOM 632 C C . ILE A 1 82 ? 12.385 0.049 -7.300 1.00 89.38 82 ILE A C 1
ATOM 634 O O . ILE A 1 82 ? 13.362 -0.056 -8.040 1.00 89.38 82 ILE A O 1
ATOM 638 N N . GLY A 1 83 ? 11.133 0.003 -7.767 1.00 86.88 83 GLY A N 1
ATOM 639 C CA . GLY A 1 83 ? 10.822 -0.174 -9.188 1.00 86.88 83 GLY A CA 1
ATOM 640 C C . GLY A 1 83 ? 11.351 0.970 -10.056 1.00 86.88 83 GLY A C 1
ATOM 641 O O . GLY A 1 83 ? 11.920 0.732 -11.119 1.00 86.88 83 GLY A O 1
ATOM 642 N N . MET A 1 84 ? 11.232 2.209 -9.577 1.00 88.69 84 MET A N 1
ATOM 643 C CA . MET A 1 84 ? 11.767 3.386 -10.260 1.00 88.69 84 MET A CA 1
ATOM 644 C C . MET A 1 84 ? 13.293 3.422 -10.250 1.00 88.69 84 MET A C 1
ATOM 646 O O . MET A 1 84 ? 13.876 3.781 -11.264 1.00 88.69 84 MET A O 1
ATOM 650 N N . LEU A 1 85 ? 13.954 3.033 -9.156 1.00 89.56 85 LEU A N 1
ATOM 651 C CA . LEU A 1 85 ? 15.415 2.940 -9.113 1.00 89.56 85 LEU A CA 1
ATOM 652 C C . LEU A 1 85 ? 15.933 1.947 -10.159 1.00 89.56 85 LEU A C 1
ATOM 654 O O . LEU A 1 85 ? 16.817 2.305 -10.931 1.00 89.56 85 LEU A O 1
ATOM 658 N N . GLY A 1 86 ? 15.328 0.758 -10.254 1.00 85.62 86 GLY A N 1
ATOM 659 C CA . GLY A 1 86 ? 15.691 -0.227 -11.278 1.00 85.62 86 GLY A CA 1
ATOM 660 C C . GLY A 1 86 ? 15.427 0.265 -12.705 1.00 85.62 86 GLY A C 1
ATOM 661 O O . GLY A 1 86 ? 16.252 0.068 -13.594 1.00 85.62 86 GLY A O 1
ATOM 662 N N . ALA A 1 87 ? 14.309 0.964 -12.930 1.00 85.69 87 ALA A N 1
ATOM 663 C CA . ALA A 1 87 ? 14.010 1.558 -14.233 1.00 85.69 87 ALA A CA 1
ATOM 664 C C . ALA A 1 87 ? 15.010 2.664 -14.616 1.00 85.69 87 ALA A C 1
ATOM 666 O O . ALA A 1 87 ? 15.456 2.725 -15.759 1.00 85.69 87 ALA A O 1
ATOM 667 N N . LEU A 1 88 ? 15.386 3.526 -13.669 1.00 87.69 88 LEU A N 1
ATOM 668 C CA . LEU A 1 88 ? 16.363 4.594 -13.889 1.00 87.69 88 LEU A CA 1
ATOM 669 C C . LEU A 1 88 ? 17.773 4.044 -14.127 1.00 87.69 88 LEU A C 1
ATOM 671 O O . LEU A 1 88 ? 18.496 4.582 -14.963 1.00 87.69 88 LEU A O 1
ATOM 675 N N . GLU A 1 89 ? 18.154 2.965 -13.444 1.00 87.62 89 GLU A N 1
ATOM 676 C CA . GLU A 1 89 ? 19.428 2.279 -13.673 1.00 87.62 89 GLU A CA 1
ATOM 677 C C . GLU A 1 89 ? 19.492 1.700 -15.091 1.00 87.62 89 GLU A C 1
ATOM 679 O O . GLU A 1 89 ? 20.451 1.972 -15.815 1.00 87.62 89 GLU A O 1
ATOM 684 N N . ALA A 1 90 ? 18.431 1.018 -15.536 1.00 84.56 90 ALA A N 1
ATOM 685 C CA . ALA A 1 90 ? 18.313 0.515 -16.906 1.00 84.56 90 ALA A CA 1
ATOM 686 C C . ALA A 1 90 ? 18.398 1.638 -17.956 1.00 84.56 90 ALA A C 1
ATOM 688 O O . ALA A 1 90 ? 19.026 1.470 -18.999 1.00 84.56 90 ALA A O 1
ATOM 689 N N . ILE A 1 91 ? 17.808 2.801 -17.662 1.00 86.62 91 ILE A N 1
ATOM 690 C CA . ILE A 1 91 ? 17.878 3.989 -18.522 1.00 86.62 91 ILE A CA 1
ATOM 691 C C . ILE A 1 91 ? 19.290 4.588 -18.556 1.00 86.62 91 ILE A C 1
ATOM 693 O O . ILE A 1 91 ? 19.709 5.078 -19.597 1.00 86.62 91 ILE A O 1
ATOM 697 N N . SER A 1 92 ? 20.043 4.542 -17.455 1.00 84.31 92 SER A N 1
ATOM 698 C CA . SER A 1 92 ? 21.384 5.141 -17.390 1.00 84.31 92 SER A CA 1
ATOM 699 C C . SER A 1 92 ? 22.429 4.447 -18.271 1.00 84.31 92 SER A C 1
ATOM 701 O O . SER A 1 92 ? 23.419 5.071 -18.645 1.00 84.31 92 SER A O 1
ATOM 703 N N . ILE A 1 93 ? 22.208 3.173 -18.605 1.00 89.06 93 ILE A N 1
ATOM 704 C CA . ILE A 1 93 ? 23.125 2.342 -19.404 1.00 89.06 93 ILE A CA 1
ATOM 705 C C . ILE A 1 93 ? 22.648 2.255 -20.867 1.00 89.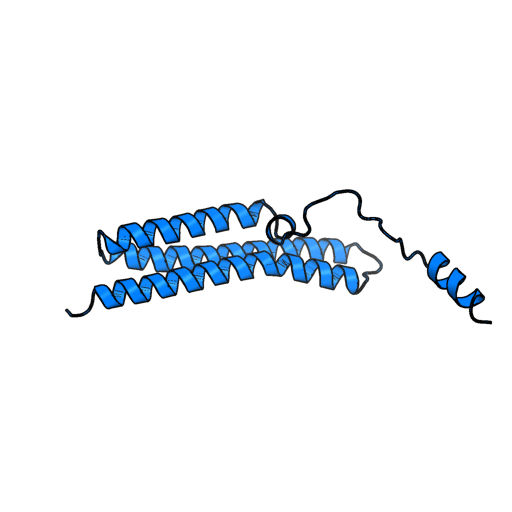06 93 ILE A C 1
ATOM 707 O O . ILE A 1 93 ? 23.387 1.815 -21.745 1.00 89.06 93 ILE A O 1
ATOM 711 N N . ALA A 1 94 ? 21.414 2.677 -21.151 1.00 84.19 94 ALA A N 1
ATOM 712 C CA . ALA A 1 94 ? 20.819 2.588 -22.474 1.00 84.19 94 ALA A CA 1
ATOM 713 C C . ALA A 1 94 ? 21.114 3.841 -23.320 1.00 84.19 94 ALA A C 1
ATOM 715 O O . ALA A 1 94 ? 20.845 4.969 -22.918 1.00 84.19 94 ALA A O 1
ATOM 716 N N . ASP A 1 95 ? 21.633 3.617 -24.528 1.00 76.25 95 ASP A N 1
ATOM 717 C CA . ASP A 1 95 ? 22.099 4.668 -25.450 1.00 76.25 95 ASP A CA 1
ATOM 718 C C . ASP A 1 95 ? 20.935 5.425 -26.129 1.00 76.25 95 ASP A C 1
ATOM 720 O O . ASP A 1 95 ? 21.055 6.577 -26.543 1.00 76.25 95 ASP A O 1
ATOM 724 N N . SER A 1 96 ? 19.761 4.790 -26.218 1.00 80.75 96 SER A N 1
ATOM 725 C CA . SER A 1 96 ? 18.515 5.425 -26.656 1.00 80.75 96 SER A CA 1
ATOM 726 C C . SER A 1 96 ? 17.310 4.791 -25.961 1.00 80.75 96 SER A C 1
ATOM 728 O O . SER A 1 96 ? 17.176 3.569 -25.906 1.00 80.75 96 SER A O 1
ATOM 730 N N . ILE A 1 97 ? 16.424 5.625 -25.410 1.00 78.00 97 ILE A N 1
ATOM 731 C CA . ILE A 1 97 ? 15.209 5.184 -24.715 1.00 78.00 97 ILE A CA 1
ATOM 732 C C . ILE A 1 97 ? 14.000 5.591 -25.550 1.00 78.00 97 ILE A C 1
ATOM 7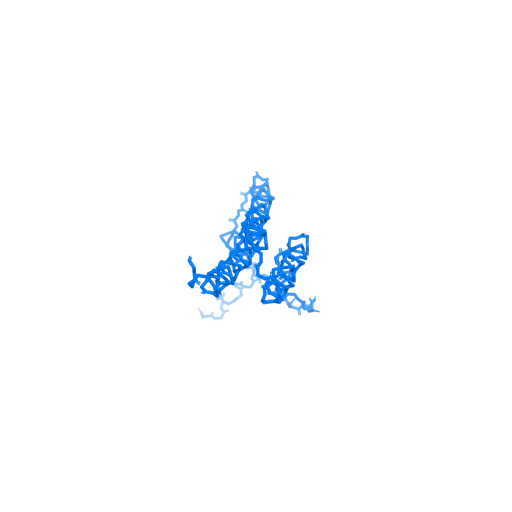34 O O . ILE A 1 97 ? 13.821 6.775 -25.844 1.00 78.00 97 ILE A O 1
ATOM 738 N N . SER A 1 98 ? 13.132 4.641 -25.894 1.00 81.50 98 SER A N 1
ATOM 739 C CA . SER A 1 98 ? 11.835 4.992 -26.470 1.00 81.50 98 SER A CA 1
ATOM 740 C C . SER A 1 98 ? 10.890 5.507 -25.377 1.00 81.50 98 SER A C 1
ATOM 742 O O . SER A 1 98 ? 10.859 5.003 -24.249 1.00 81.50 98 SER A O 1
ATOM 744 N N . GLN A 1 99 ? 10.076 6.512 -25.708 1.00 81.75 99 GLN A N 1
ATOM 745 C CA . GLN A 1 99 ? 9.076 7.070 -24.789 1.00 81.75 99 GLN A CA 1
ATOM 746 C C . GLN A 1 99 ? 8.056 6.001 -24.342 1.00 81.75 99 GLN A C 1
ATOM 748 O O . GLN A 1 99 ? 7.492 6.070 -23.246 1.00 81.75 99 GLN A O 1
ATOM 753 N N . GLN A 1 100 ? 7.853 4.977 -25.169 1.00 83.50 100 GLN A N 1
ATOM 754 C CA . GLN A 1 100 ? 7.002 3.821 -24.915 1.00 83.50 100 GLN A CA 1
ATOM 755 C C . GLN A 1 100 ? 7.519 2.972 -23.741 1.00 83.50 100 GLN A C 1
ATOM 757 O O . GLN A 1 100 ? 6.724 2.562 -22.897 1.00 83.50 100 GLN A O 1
ATOM 762 N N . VAL A 1 101 ? 8.835 2.761 -23.624 1.00 83.00 101 VAL A N 1
ATOM 763 C CA . VAL A 1 101 ? 9.420 1.969 -22.524 1.00 83.00 101 VAL A CA 1
ATOM 764 C C . VAL A 1 101 ? 9.274 2.699 -21.189 1.00 83.00 101 VAL A C 1
ATOM 766 O O . VAL A 1 101 ? 8.836 2.109 -20.201 1.00 83.00 101 VAL A O 1
ATOM 769 N N . LEU A 1 102 ? 9.553 4.006 -21.165 1.00 84.25 102 LEU A N 1
ATOM 770 C CA . LEU A 1 102 ? 9.415 4.819 -19.954 1.00 84.25 102 LEU A CA 1
ATOM 771 C C . LEU A 1 102 ? 7.959 4.884 -19.464 1.00 84.25 102 LEU A C 1
ATOM 773 O O . LEU A 1 102 ? 7.687 4.732 -18.273 1.00 84.25 102 LEU A O 1
ATOM 777 N N . THR A 1 103 ? 7.011 5.093 -20.381 1.00 84.00 103 THR A N 1
ATOM 778 C CA . THR A 1 103 ? 5.579 5.168 -20.041 1.00 84.00 103 THR A CA 1
ATOM 779 C C . THR A 1 103 ? 5.016 3.820 -19.585 1.00 84.00 103 THR A C 1
ATOM 781 O O . THR A 1 103 ? 4.208 3.787 -18.653 1.00 84.00 103 THR A O 1
ATOM 784 N N . GLY A 1 104 ? 5.486 2.708 -20.160 1.00 83.69 104 GLY A N 1
ATOM 785 C CA . GLY A 1 104 ? 5.168 1.355 -19.697 1.00 83.69 104 GLY A CA 1
ATOM 786 C C . GLY A 1 104 ? 5.691 1.071 -18.286 1.00 83.69 104 GLY A C 1
ATOM 787 O O . GLY A 1 104 ? 4.924 0.652 -17.417 1.00 83.69 104 GLY A O 1
ATOM 788 N N . GLY A 1 105 ? 6.967 1.370 -18.021 1.00 82.25 105 GLY A N 1
ATOM 789 C CA . GLY A 1 105 ? 7.583 1.167 -16.705 1.00 82.25 105 GLY A CA 1
ATOM 790 C C . GLY A 1 105 ? 6.937 2.010 -15.603 1.00 82.25 105 GLY A C 1
ATOM 791 O O . GLY A 1 105 ? 6.650 1.503 -14.517 1.00 82.25 105 GLY A O 1
ATOM 792 N N . LEU A 1 106 ? 6.614 3.274 -15.898 1.00 86.88 106 LEU A N 1
ATOM 793 C CA . LEU A 1 106 ? 5.942 4.162 -14.947 1.00 86.88 106 LEU A CA 1
ATOM 794 C C . LEU A 1 106 ? 4.533 3.669 -14.592 1.00 86.88 106 LEU A C 1
ATOM 796 O O . LEU A 1 106 ? 4.152 3.695 -13.420 1.00 86.88 106 LEU A O 1
ATOM 800 N N . ARG A 1 107 ? 3.766 3.191 -15.584 1.00 85.62 107 ARG A N 1
ATOM 801 C CA . ARG A 1 107 ? 2.440 2.599 -15.346 1.00 85.62 107 ARG A CA 1
ATOM 802 C C . ARG A 1 107 ? 2.538 1.450 -14.350 1.00 85.62 107 ARG A C 1
ATOM 804 O O . ARG A 1 107 ? 1.728 1.389 -13.431 1.00 85.62 107 ARG A O 1
ATOM 811 N N . ILE A 1 108 ? 3.517 0.568 -14.528 1.00 86.50 108 ILE A N 1
ATOM 812 C CA . ILE A 1 108 ? 3.700 -0.614 -13.684 1.00 86.50 108 ILE A CA 1
ATOM 813 C C . ILE A 1 108 ? 4.137 -0.218 -12.270 1.00 86.50 108 ILE A C 1
ATOM 815 O O . ILE A 1 108 ? 3.555 -0.689 -11.292 1.00 86.50 108 ILE A O 1
ATOM 819 N N . ALA A 1 109 ? 5.098 0.702 -12.145 1.00 87.50 109 ALA A N 1
ATOM 820 C CA . ALA A 1 109 ? 5.595 1.163 -10.851 1.00 87.50 109 ALA A CA 1
ATOM 821 C C . ALA A 1 109 ? 4.488 1.795 -9.988 1.00 87.50 109 ALA A C 1
ATOM 823 O O . ALA A 1 109 ? 4.484 1.628 -8.768 1.00 87.50 109 ALA A O 1
ATOM 824 N N . LEU A 1 110 ? 3.527 2.491 -10.608 1.00 90.19 110 LEU A N 1
ATOM 825 C CA . LEU A 1 110 ? 2.414 3.144 -9.910 1.00 90.19 110 LEU A CA 1
ATOM 826 C C . LEU A 1 110 ? 1.350 2.174 -9.376 1.00 90.19 110 LEU A C 1
ATOM 828 O O . LEU A 1 110 ? 0.592 2.546 -8.482 1.00 90.19 110 LEU A O 1
ATOM 832 N N . ILE A 1 111 ? 1.310 0.924 -9.841 1.00 89.25 111 ILE A N 1
ATOM 833 C CA . ILE A 1 111 ? 0.321 -0.061 -9.378 1.00 89.25 111 ILE A CA 1
ATOM 834 C C . ILE A 1 111 ? 0.484 -0.345 -7.871 1.00 89.25 111 ILE A C 1
ATOM 836 O O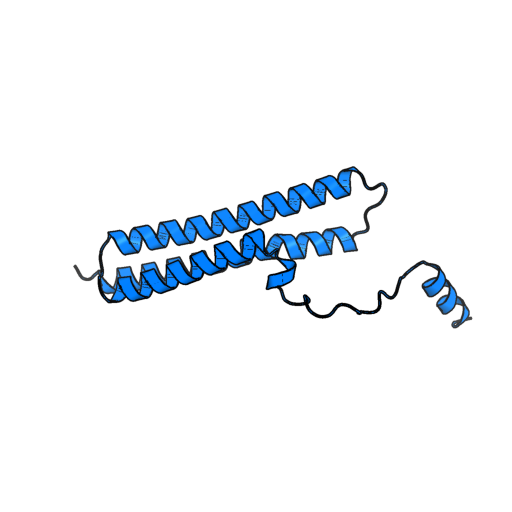 . ILE A 1 111 ? -0.504 -0.362 -7.131 1.00 89.25 111 ILE A O 1
ATOM 840 N N . ALA A 1 112 ? 1.720 -0.528 -7.395 1.00 90.38 112 ALA A N 1
ATOM 841 C CA . ALA A 1 112 ? 2.018 -0.827 -5.991 1.00 90.38 112 ALA A CA 1
ATOM 842 C C . ALA A 1 112 ? 1.565 0.275 -4.998 1.00 90.38 112 ALA A C 1
ATOM 844 O O . ALA A 1 112 ? 0.844 -0.045 -4.044 1.00 90.38 112 ALA A O 1
ATOM 845 N N . PRO A 1 113 ? 1.910 1.568 -5.183 1.00 93.12 113 PRO A N 1
ATOM 846 C CA . PRO A 1 113 ? 1.454 2.636 -4.298 1.00 93.12 113 PRO A CA 1
ATOM 847 C C . PRO A 1 113 ? -0.051 2.879 -4.415 1.00 93.12 113 PRO A C 1
ATOM 849 O O . PRO A 1 113 ? -0.681 3.156 -3.396 1.00 93.12 113 PRO A O 1
ATOM 852 N N . THR A 1 114 ? -0.658 2.719 -5.599 1.00 92.06 114 THR A N 1
ATOM 853 C CA . THR A 1 114 ? -2.120 2.803 -5.745 1.00 92.06 114 THR A CA 1
ATOM 854 C C . THR A 1 114 ? -2.820 1.748 -4.895 1.00 92.06 114 THR A C 1
ATOM 856 O O . THR A 1 114 ? -3.770 2.071 -4.182 1.00 92.06 114 THR A O 1
ATOM 859 N N . PHE A 1 115 ? -2.332 0.507 -4.891 1.00 91.00 115 PHE A N 1
ATOM 860 C CA . PHE A 1 115 ? -2.917 -0.551 -4.068 1.00 91.00 115 PHE A CA 1
ATOM 861 C C . PHE A 1 115 ? -2.742 -0.281 -2.562 1.00 91.00 115 PHE A C 1
ATOM 863 O O . PHE A 1 115 ? -3.702 -0.394 -1.797 1.00 91.00 115 PHE A O 1
ATOM 870 N N . GLY A 1 116 ? -1.561 0.178 -2.133 1.00 91.50 116 GLY A N 1
ATOM 871 C CA . GLY A 1 116 ? -1.328 0.607 -0.746 1.00 91.50 116 GLY A CA 1
ATOM 872 C C . GLY A 1 116 ? -2.212 1.787 -0.314 1.00 91.50 116 GLY A C 1
ATOM 873 O O . GLY A 1 116 ? -2.693 1.828 0.820 1.00 91.50 116 GLY A O 1
ATOM 874 N N . LEU A 1 117 ? -2.492 2.722 -1.226 1.00 94.31 117 LEU A N 1
ATOM 875 C CA . LEU A 1 117 ? -3.401 3.843 -0.986 1.00 94.31 117 LEU A CA 1
ATOM 876 C C . LEU A 1 117 ? -4.850 3.373 -0.812 1.00 94.31 117 LEU A C 1
ATOM 878 O O . LEU A 1 117 ? -5.532 3.833 0.103 1.00 94.31 117 LEU A O 1
ATOM 882 N N . ILE A 1 118 ? -5.311 2.428 -1.636 1.00 92.56 118 ILE A N 1
ATOM 883 C CA . ILE A 1 118 ? -6.648 1.828 -1.503 1.00 92.56 118 ILE A CA 1
ATOM 884 C C . ILE A 1 118 ? -6.797 1.174 -0.123 1.00 92.56 118 ILE A C 1
ATOM 886 O O . ILE A 1 118 ? -7.775 1.441 0.578 1.00 92.56 118 ILE A O 1
ATOM 890 N N . ILE A 1 119 ? -5.808 0.385 0.310 1.00 91.50 119 ILE A N 1
ATOM 891 C CA . ILE A 1 119 ? -5.816 -0.252 1.637 1.00 91.50 119 ILE A CA 1
ATOM 892 C C . ILE A 1 119 ? -5.865 0.800 2.749 1.00 91.50 119 ILE A C 1
ATOM 894 O O . ILE A 1 119 ? -6.643 0.658 3.696 1.00 91.50 119 ILE A O 1
ATOM 898 N N . LEU A 1 120 ? -5.082 1.878 2.635 1.00 94.38 120 LEU A N 1
ATOM 899 C CA . LEU A 1 120 ? -5.110 2.983 3.592 1.00 94.38 120 LEU A CA 1
ATOM 900 C C . LEU A 1 120 ? -6.498 3.629 3.672 1.00 94.38 120 LEU A C 1
ATOM 902 O O . LEU A 1 120 ? -6.989 3.860 4.778 1.00 94.38 120 LEU A O 1
ATOM 906 N N . VAL A 1 121 ? -7.135 3.919 2.536 1.00 92.88 121 VAL A N 1
ATOM 907 C CA . VAL A 1 121 ? -8.476 4.525 2.502 1.00 92.88 121 VAL A CA 1
ATOM 908 C C . VAL A 1 121 ? -9.496 3.606 3.173 1.00 92.88 121 VAL A C 1
ATOM 910 O O . VAL A 1 121 ? -10.251 4.065 4.030 1.00 92.88 121 VAL A O 1
ATOM 913 N N . ILE A 1 122 ? -9.470 2.305 2.870 1.00 90.19 122 ILE A N 1
ATOM 914 C CA . ILE A 1 122 ? -10.344 1.308 3.508 1.00 90.19 122 ILE A CA 1
ATOM 915 C C . ILE A 1 122 ? -10.109 1.267 5.025 1.00 90.19 122 ILE A C 1
ATOM 917 O O . ILE A 1 122 ? -11.059 1.352 5.803 1.00 90.19 122 ILE A O 1
ATOM 921 N N . ALA A 1 123 ? -8.850 1.209 5.464 1.00 89.94 123 ALA A N 1
ATOM 922 C CA . ALA A 1 123 ? -8.502 1.201 6.883 1.00 89.94 123 ALA A CA 1
ATOM 923 C C . ALA A 1 123 ? -8.984 2.470 7.609 1.00 89.94 123 ALA A C 1
ATOM 925 O O . ALA A 1 123 ? -9.438 2.396 8.752 1.00 89.94 123 ALA A O 1
ATOM 926 N N . ARG A 1 124 ? -8.926 3.636 6.950 1.00 89.19 124 ARG A N 1
ATOM 927 C CA . ARG A 1 124 ? -9.441 4.902 7.497 1.00 89.19 124 ARG A CA 1
ATOM 928 C C . ARG A 1 124 ? -10.962 4.921 7.578 1.00 89.19 124 ARG A C 1
ATOM 930 O O . ARG A 1 124 ? -11.483 5.359 8.598 1.00 89.19 124 ARG A O 1
ATOM 937 N N . LEU A 1 125 ? -11.664 4.419 6.564 1.00 89.62 125 LEU A N 1
ATOM 938 C CA . LEU A 1 125 ? -13.125 4.292 6.596 1.00 89.62 125 LEU A CA 1
ATOM 939 C C . LEU A 1 125 ? -13.576 3.391 7.750 1.00 89.62 125 LEU A C 1
ATOM 941 O O . LEU A 1 125 ? -14.445 3.771 8.530 1.00 89.62 125 LEU A O 1
ATOM 945 N N . PHE A 1 126 ? -12.939 2.233 7.907 1.00 88.38 126 PHE A N 1
ATOM 946 C CA . PHE A 1 126 ? -13.223 1.309 9.002 1.00 88.38 126 PHE A CA 1
ATOM 947 C C . PHE A 1 126 ? -12.946 1.915 10.378 1.00 88.38 126 PHE A C 1
ATOM 949 O O . PHE A 1 126 ? -13.739 1.721 11.298 1.00 88.38 126 PHE A O 1
ATOM 956 N N . ASP A 1 127 ? -11.859 2.672 10.523 1.00 86.81 127 ASP A N 1
ATOM 957 C CA . ASP A 1 127 ? -11.563 3.371 11.770 1.00 86.81 127 ASP A CA 1
ATOM 958 C C . ASP A 1 127 ? -12.627 4.421 12.113 1.00 86.81 127 ASP A C 1
ATOM 960 O O . ASP A 1 127 ? -13.074 4.470 13.255 1.00 86.81 127 ASP A O 1
ATOM 964 N N . ILE A 1 128 ? -13.070 5.213 11.131 1.00 87.62 128 ILE A N 1
ATOM 965 C CA . ILE A 1 128 ? -14.122 6.223 11.317 1.00 87.62 128 ILE A CA 1
ATOM 966 C C . ILE A 1 128 ? -15.434 5.557 11.743 1.00 87.62 128 ILE A C 1
ATOM 968 O O . ILE A 1 128 ? -16.059 6.012 12.698 1.00 87.62 128 ILE A O 1
ATOM 972 N N . VAL A 1 129 ? -15.828 4.455 11.096 1.00 86.75 129 VAL A N 1
ATOM 973 C CA . VAL A 1 129 ? -17.035 3.693 11.465 1.00 86.75 129 VAL A CA 1
ATOM 974 C C . VAL A 1 129 ? -16.926 3.152 12.893 1.00 86.75 129 VAL A C 1
ATOM 976 O O . VAL A 1 129 ? -17.857 3.286 13.684 1.00 86.75 129 VAL A O 1
ATOM 979 N N . LEU A 1 130 ? -15.775 2.583 13.256 1.00 84.06 130 LEU A N 1
ATOM 980 C CA . LEU A 1 130 ? -15.547 2.030 14.591 1.00 84.06 130 LEU A CA 1
ATOM 981 C C . LEU A 1 130 ? -15.502 3.114 15.679 1.00 84.06 130 LEU A C 1
ATOM 983 O O . LEU A 1 130 ? -15.949 2.885 16.806 1.00 84.06 130 LEU A O 1
ATOM 987 N N . LEU A 1 131 ? -14.981 4.296 15.340 1.00 84.62 131 LEU A N 1
ATOM 988 C CA . LEU A 1 131 ? -14.992 5.479 16.195 1.00 84.62 131 LEU A CA 1
ATOM 989 C C . LEU A 1 131 ? -16.418 6.009 16.385 1.00 84.62 131 LEU A C 1
ATOM 991 O O . LEU A 1 131 ? -16.786 6.327 17.513 1.00 84.62 131 LEU A O 1
ATOM 995 N N . TRP A 1 132 ? -17.229 6.032 15.326 1.00 82.12 132 TRP A N 1
ATOM 996 C CA . TRP A 1 132 ? -18.631 6.449 15.397 1.00 82.12 132 TRP A CA 1
ATOM 997 C C . TRP A 1 132 ? -19.480 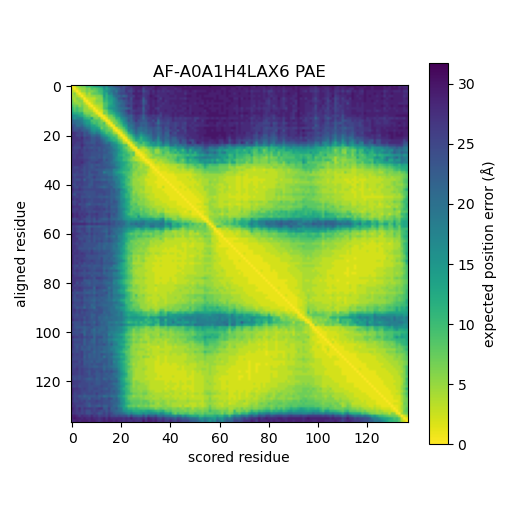5.487 16.235 1.00 82.12 132 TRP A C 1
ATOM 999 O O . TRP A 1 132 ? -20.319 5.918 17.012 1.00 82.12 132 TRP A O 1
ATOM 1009 N N . MET A 1 133 ? -19.191 4.184 16.185 1.00 77.56 133 MET A N 1
ATOM 1010 C CA . MET A 1 133 ? -19.791 3.210 17.105 1.00 77.56 133 MET A CA 1
ATOM 1011 C C . MET A 1 133 ? -19.333 3.371 18.565 1.00 77.56 133 MET A C 1
ATOM 1013 O O . MET A 1 133 ? -19.964 2.814 19.461 1.00 77.56 133 MET A O 1
ATOM 1017 N N . ARG A 1 134 ? -18.198 4.042 18.814 1.00 71.44 134 ARG A N 1
ATOM 1018 C CA . ARG A 1 134 ? -17.622 4.206 20.159 1.00 71.44 134 ARG A CA 1
ATOM 1019 C C . ARG A 1 134 ? -18.040 5.506 20.848 1.00 71.44 134 ARG A C 1
ATOM 1021 O O . ARG A 1 134 ? -18.050 5.531 22.073 1.00 71.44 134 ARG A O 1
ATOM 1028 N N . GLY A 1 135 ? -18.337 6.563 20.096 1.00 60.41 135 GLY A N 1
ATOM 1029 C CA . GLY A 1 135 ? -18.853 7.826 20.631 1.00 60.41 135 GLY A CA 1
ATOM 1030 C C . GLY A 1 135 ? -20.265 8.054 20.103 1.00 60.41 135 GLY A C 1
ATOM 1031 O O . GLY A 1 135 ? -20.417 8.276 18.909 1.00 60.41 135 GLY A O 1
ATOM 1032 N N . GLU A 1 136 ? -21.326 7.969 20.905 1.00 44.28 136 GLU A N 1
ATOM 1033 C CA . GLU A 1 136 ? -21.514 8.614 22.217 1.00 44.28 136 GLU A CA 1
ATOM 1034 C C . GLU A 1 136 ? -20.916 7.924 23.461 1.00 44.28 136 GLU A C 1
ATOM 1036 O O . GLU A 1 136 ? -21.458 6.939 23.961 1.00 44.28 136 GLU A O 1
ATOM 1041 N N . LYS A 1 137 ? -19.859 8.533 24.017 1.00 39.69 137 LYS A N 1
ATOM 1042 C CA . LYS A 1 137 ? -19.674 8.828 25.448 1.00 39.69 137 LYS A CA 1
ATOM 1043 C C . LYS A 1 137 ? -18.797 10.065 25.584 1.00 39.69 137 LYS A C 1
ATOM 1045 O O . LYS A 1 137 ? -17.791 10.135 24.843 1.00 39.69 137 LYS A O 1
#

Mean predicted aligned error: 11.62 Å

Solvent-accessible surface area (backbone atoms only — not comparable to full-atom values): 7673 Å² total; per-residue (Å²): 135,64,73,69,63,55,55,56,58,58,71,67,68,63,73,79,75,73,90,81,77,87,85,56,91,47,71,66,58,59,34,33,64,84,52,45,51,59,48,53,52,50,45,51,48,49,53,52,50,47,59,49,30,75,78,49,81,44,74,65,52,46,53,50,35,51,52,51,17,51,48,36,27,54,52,12,44,50,45,24,51,54,46,47,50,55,52,49,54,58,53,74,76,46,95,74,79,59,72,65,58,57,54,52,51,51,56,36,31,50,45,32,29,51,52,14,44,51,45,25,53,53,26,49,53,52,37,52,53,55,49,53,76,61,50,94,119

Secondary structure (DSSP, 8-state):
--THHHHHHHHTT-------S----SHHHHT-HHHHHHHHHHHHHHHHHHHHHHHS--HHHHHHHHHHHHHHHHHHHHHHHHHHHHHHHHHHH-S---HHHHHHHHHHHHHHHHHHHHHHHHHHHHHHHHHHTT---